Protein AF-X6L9K2-F1 (afdb_monomer_lite)

Structure (mmCIF, N/CA/C/O backbone):
data_AF-X6L9K2-F1
#
_entry.id   AF-X6L9K2-F1
#
loop_
_atom_site.group_PDB
_atom_site.id
_atom_site.type_symbol
_atom_site.label_atom_id
_atom_site.label_alt_id
_atom_site.label_comp_id
_atom_site.label_asym_id
_atom_site.label_entity_id
_atom_site.label_seq_id
_atom_site.pdbx_PDB_ins_code
_atom_site.Cartn_x
_atom_site.Cartn_y
_atom_site.Cartn_z
_atom_site.occupancy
_atom_site.B_iso_or_equiv
_atom_site.auth_seq_id
_atom_site.auth_comp_id
_atom_site.auth_asym_id
_atom_site.auth_atom_id
_atom_site.pdbx_PDB_model_num
ATOM 1 N N . THR A 1 1 ? 4.853 5.546 14.415 1.00 75.69 1 THR A N 1
ATOM 2 C CA . THR A 1 1 ? 4.120 4.262 14.287 1.00 75.69 1 THR A CA 1
ATOM 3 C C . THR A 1 1 ? 4.090 3.839 12.836 1.00 75.69 1 THR A C 1
ATOM 5 O O . THR A 1 1 ? 4.305 4.672 11.960 1.00 75.69 1 THR A O 1
ATOM 8 N N . PHE A 1 2 ? 3.879 2.548 12.581 1.00 83.56 2 PHE A N 1
ATOM 9 C CA . PHE A 1 2 ? 3.951 1.965 11.245 1.00 83.56 2 PHE A CA 1
ATOM 10 C C . PHE A 1 2 ? 2.579 1.444 10.812 1.00 83.56 2 PHE A C 1
ATOM 12 O O . PHE A 1 2 ? 1.979 0.618 11.491 1.00 83.56 2 PHE A O 1
ATOM 19 N N . LEU A 1 3 ? 2.105 1.944 9.674 1.00 89.50 3 LEU A N 1
ATOM 20 C CA . LEU A 1 3 ? 0.977 1.399 8.930 1.00 89.50 3 LEU A CA 1
ATOM 21 C C . LEU A 1 3 ? 1.494 1.105 7.527 1.00 89.50 3 LEU A C 1
ATOM 23 O O . LEU A 1 3 ? 1.988 2.026 6.861 1.00 89.50 3 LEU A O 1
ATOM 27 N N . SER A 1 4 ? 1.404 -0.162 7.125 1.00 91.25 4 SER A N 1
ATOM 28 C CA . SER A 1 4 ? 1.808 -0.627 5.801 1.00 91.25 4 SER A CA 1
ATOM 29 C C . SER A 1 4 ? 1.117 0.179 4.718 1.00 91.25 4 SER A C 1
ATOM 31 O O . SER A 1 4 ? -0.086 0.414 4.805 1.00 91.25 4 SER A O 1
ATOM 33 N N . LYS A 1 5 ? 1.864 0.602 3.696 1.00 89.25 5 LYS A N 1
ATOM 34 C CA . LYS A 1 5 ? 1.287 1.313 2.540 1.00 89.25 5 LYS A CA 1
ATOM 35 C C . LYS A 1 5 ? 0.555 0.360 1.601 1.00 89.25 5 LYS A C 1
ATOM 37 O O . LYS A 1 5 ? -0.402 0.758 0.949 1.00 89.25 5 LYS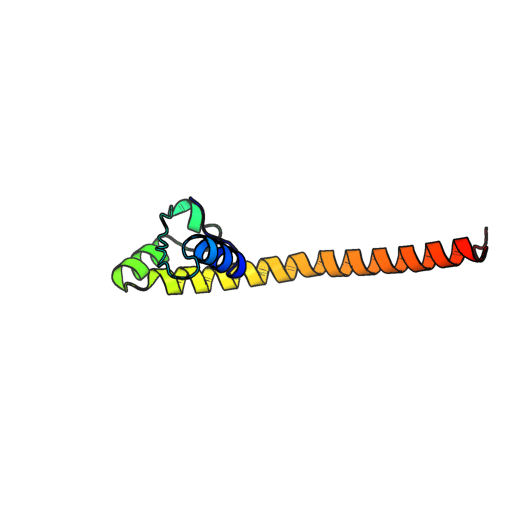 A O 1
ATOM 42 N N . GLU A 1 6 ? 0.990 -0.892 1.561 1.00 90.50 6 GLU A N 1
ATOM 43 C CA . GLU A 1 6 ? 0.432 -1.921 0.695 1.00 90.50 6 GLU A CA 1
ATOM 44 C C . GLU A 1 6 ? -0.281 -2.993 1.509 1.00 90.50 6 GLU A C 1
ATOM 46 O O . GLU A 1 6 ? 0.072 -3.280 2.656 1.00 90.50 6 GLU A O 1
ATOM 51 N N . LEU A 1 7 ? -1.295 -3.607 0.900 1.00 91.44 7 LEU A N 1
ATOM 52 C CA . LEU A 1 7 ? -1.963 -4.759 1.498 1.00 91.44 7 LEU A CA 1
ATOM 53 C C . LEU A 1 7 ? -1.049 -5.991 1.509 1.00 91.44 7 LEU A C 1
ATOM 55 O O . LEU A 1 7 ? -1.070 -6.756 2.466 1.00 91.44 7 LEU A O 1
ATOM 59 N N . SER A 1 8 ? -0.236 -6.162 0.465 1.00 92.75 8 SER A N 1
ATOM 60 C CA . SER A 1 8 ? 0.746 -7.245 0.324 1.00 92.75 8 SER A CA 1
ATOM 61 C C . SER A 1 8 ? 1.698 -7.306 1.524 1.00 92.75 8 SER A C 1
ATOM 63 O O . SER A 1 8 ? 1.910 -8.373 2.096 1.00 92.75 8 SER A O 1
ATOM 65 N N . GLU A 1 9 ? 2.216 -6.155 1.948 1.00 92.62 9 GLU A N 1
ATOM 66 C CA . GLU A 1 9 ? 3.105 -6.026 3.100 1.00 92.62 9 GLU A CA 1
ATOM 67 C C . GLU A 1 9 ? 2.399 -6.418 4.405 1.00 92.62 9 GLU A C 1
ATOM 69 O O . GLU A 1 9 ? 2.940 -7.190 5.196 1.00 92.62 9 GLU A O 1
ATOM 74 N N . GLU A 1 10 ? 1.156 -5.970 4.609 1.00 92.94 10 GLU A N 1
ATOM 75 C CA . GLU A 1 10 ? 0.370 -6.376 5.778 1.00 92.94 10 GLU A CA 1
ATOM 76 C C . GLU A 1 10 ? 0.126 -7.891 5.797 1.00 92.94 10 GLU A C 1
ATOM 78 O O . GLU A 1 10 ? 0.274 -8.527 6.842 1.00 92.94 10 GLU A O 1
ATOM 83 N N . VAL A 1 11 ? -0.211 -8.481 4.646 1.00 92.31 11 VAL A N 1
ATOM 84 C CA . VAL A 1 11 ? -0.413 -9.931 4.504 1.00 92.31 11 VAL A CA 1
ATOM 85 C C . VAL A 1 11 ? 0.869 -10.688 4.842 1.00 92.31 11 VAL A C 1
ATOM 87 O O . VAL A 1 11 ? 0.811 -11.675 5.572 1.00 92.31 11 VAL A O 1
ATOM 90 N N . GLN A 1 12 ? 2.030 -10.213 4.390 1.00 93.44 12 GLN A N 1
ATOM 91 C CA . GLN A 1 12 ? 3.314 -10.823 4.739 1.00 93.44 12 GLN A CA 1
ATOM 92 C C . GLN A 1 12 ? 3.613 -10.723 6.238 1.00 93.44 12 GLN A C 1
ATOM 94 O O . GLN A 1 12 ? 4.063 -11.702 6.833 1.00 93.44 12 GLN A O 1
ATOM 99 N N . ILE A 1 13 ? 3.347 -9.574 6.870 1.00 92.50 13 ILE A N 1
ATOM 100 C CA . ILE A 1 13 ? 3.545 -9.400 8.317 1.00 92.50 13 ILE A CA 1
ATOM 101 C C . ILE A 1 13 ? 2.628 -10.349 9.091 1.00 92.50 13 ILE A C 1
ATOM 103 O O . ILE A 1 13 ? 3.106 -11.073 9.962 1.00 92.50 13 ILE A O 1
ATOM 107 N N . LYS A 1 14 ? 1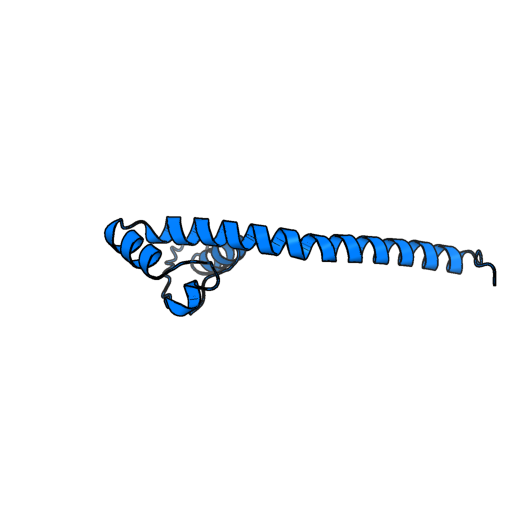.339 -10.405 8.737 1.00 91.69 14 LYS A N 1
ATOM 108 C CA . LYS A 1 14 ? 0.379 -11.361 9.311 1.00 91.69 14 LYS A CA 1
ATOM 109 C C . LYS A 1 14 ? 0.827 -12.809 9.091 1.00 91.69 14 LYS A C 1
ATOM 111 O O . LYS A 1 14 ? 0.760 -13.617 10.007 1.00 91.69 14 LYS A O 1
ATOM 116 N N . GLY A 1 15 ? 1.369 -13.131 7.918 1.00 91.69 15 GLY A N 1
ATOM 117 C CA . GLY A 1 15 ? 1.925 -14.453 7.624 1.00 91.69 15 GLY A CA 1
ATOM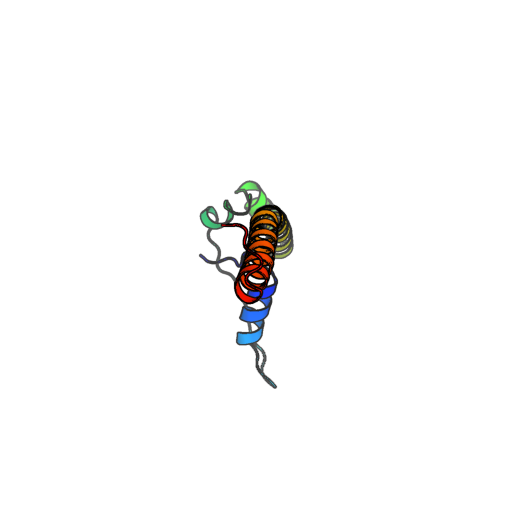 118 C C . GLY A 1 15 ? 3.138 -14.822 8.485 1.00 91.69 15 GLY A C 1
ATOM 119 O O . GLY A 1 15 ? 3.389 -16.001 8.707 1.00 91.69 15 GLY A O 1
ATOM 120 N N . ARG A 1 16 ? 3.882 -13.845 9.022 1.00 90.88 16 ARG A N 1
ATOM 121 C CA . ARG A 1 16 ? 4.995 -14.102 9.954 1.00 90.88 16 ARG A CA 1
ATOM 122 C C . ARG A 1 16 ? 4.529 -14.386 11.384 1.00 90.88 16 ARG A C 1
ATOM 124 O O . ARG A 1 16 ? 5.333 -14.905 12.157 1.00 90.88 16 ARG A O 1
ATOM 131 N N . THR A 1 17 ? 3.281 -14.070 11.743 1.00 90.31 17 THR A N 1
ATOM 132 C CA . THR A 1 17 ? 2.761 -14.289 13.105 1.00 90.31 17 THR A CA 1
ATOM 133 C C . THR A 1 17 ? 2.150 -15.675 13.314 1.00 90.31 17 THR A C 1
ATOM 135 O O . THR A 1 17 ? 2.035 -16.098 14.460 1.00 90.31 17 THR A O 1
ATOM 138 N N . ALA A 1 18 ? 1.811 -16.406 12.246 1.00 86.62 18 ALA A N 1
ATOM 139 C CA . ALA A 1 18 ? 1.259 -17.763 12.300 1.00 86.62 18 ALA A CA 1
ATOM 140 C C . ALA A 1 18 ? 2.077 -18.727 11.419 1.00 86.62 18 ALA A C 1
ATOM 142 O O . ALA A 1 18 ? 2.421 -18.395 10.287 1.00 86.62 18 ALA A O 1
ATOM 143 N N . ARG A 1 19 ? 2.393 -19.928 11.919 1.00 81.38 19 ARG A N 1
ATOM 144 C CA . ARG A 1 19 ? 3.067 -21.004 11.159 1.00 81.38 19 ARG A CA 1
ATOM 145 C C . ARG A 1 19 ? 2.184 -22.254 11.144 1.00 81.38 19 ARG A C 1
ATOM 147 O O . ARG A 1 19 ? 1.131 -22.275 11.773 1.00 81.38 19 ARG A O 1
ATOM 154 N N . GLN A 1 20 ? 2.581 -23.300 10.414 1.00 87.62 20 GLN A N 1
ATOM 155 C CA . GLN A 1 20 ? 1.806 -24.546 10.371 1.00 87.62 20 GLN A CA 1
ATOM 156 C C . GLN A 1 20 ? 1.496 -25.063 11.783 1.00 87.62 20 GLN A C 1
ATOM 158 O O . GLN A 1 20 ? 2.398 -25.257 12.594 1.00 87.62 20 GLN A O 1
ATOM 163 N N . GLY A 1 21 ? 0.206 -25.278 12.051 1.00 84.75 21 GLY A N 1
ATOM 164 C CA . GLY A 1 21 ? -0.293 -25.796 13.325 1.00 84.75 21 GLY A CA 1
ATOM 165 C C . GLY A 1 21 ? -0.368 -24.777 14.466 1.00 84.75 21 GLY A C 1
ATOM 166 O O . GLY A 1 21 ? -0.782 -25.156 15.558 1.00 84.75 21 GLY A O 1
ATOM 167 N N . SER A 1 22 ? -0.009 -23.505 14.246 1.00 86.31 22 SER A N 1
ATOM 168 C CA . SER A 1 22 ? -0.069 -22.461 15.273 1.00 86.31 22 SER A CA 1
ATOM 169 C C . SER A 1 22 ? -0.907 -21.256 14.851 1.00 86.31 22 SER A C 1
ATOM 171 O O . SER A 1 22 ? -0.937 -20.853 13.690 1.00 86.31 22 SER A O 1
ATOM 173 N N . TYR A 1 23 ? -1.587 -20.661 15.830 1.00 88.75 23 TYR A N 1
ATOM 174 C CA . TYR A 1 23 ? -2.338 -19.424 15.649 1.00 88.75 23 TYR A CA 1
ATOM 175 C C . TYR A 1 23 ? -1.456 -18.219 15.969 1.00 88.75 23 TYR A C 1
ATOM 177 O O . TYR A 1 23 ? -0.677 -18.241 16.921 1.00 88.75 23 TYR A O 1
ATOM 185 N N . GLY A 1 24 ? -1.606 -17.164 15.173 1.00 89.94 24 GLY A N 1
ATOM 186 C CA . GLY A 1 24 ? -0.943 -15.881 15.369 1.00 89.94 24 GLY A CA 1
ATOM 187 C C . GLY A 1 24 ? -1.946 -14.781 15.684 1.00 89.94 24 GLY A C 1
ATOM 188 O O . GLY A 1 24 ? -3.087 -14.815 15.227 1.00 89.94 24 GLY A O 1
ATOM 189 N N . SER A 1 25 ? -1.506 -13.772 16.431 1.00 91.94 25 SER A N 1
ATOM 190 C CA . SER A 1 25 ? -2.256 -12.532 16.642 1.00 91.94 25 SER A CA 1
ATOM 191 C C . SER A 1 25 ? -1.593 -11.374 15.905 1.00 91.94 25 SER A C 1
ATOM 193 O O . SER A 1 25 ? -0.369 -11.332 15.767 1.00 91.94 25 SER A O 1
ATOM 195 N N . TYR A 1 26 ? -2.392 -10.407 15.467 1.00 91.12 26 TYR A N 1
ATOM 196 C CA . TYR A 1 26 ? -1.911 -9.185 14.833 1.00 91.12 26 TYR A CA 1
ATOM 197 C C . TYR A 1 26 ? -2.723 -7.997 15.340 1.00 91.12 26 TYR A C 1
ATOM 199 O O . TYR A 1 26 ? -3.945 -7.984 15.211 1.00 91.12 26 TYR A O 1
ATOM 207 N N . SER A 1 27 ? -2.028 -7.000 15.881 1.00 91.00 27 SER A N 1
ATOM 208 C CA . SER A 1 27 ? -2.623 -5.776 16.411 1.00 91.00 27 SER A CA 1
ATOM 209 C C . SER A 1 27 ? -1.799 -4.576 15.966 1.00 91.00 27 SER A C 1
ATOM 211 O O . SER A 1 27 ? -0.578 -4.661 15.835 1.00 91.00 27 SER A O 1
ATOM 213 N N . LEU A 1 28 ? -2.471 -3.449 15.747 1.00 90.19 28 LEU A N 1
ATOM 214 C CA . LEU A 1 28 ? -1.854 -2.203 15.309 1.00 90.19 28 LEU A CA 1
ATOM 215 C C . LEU A 1 28 ? -1.961 -1.149 16.408 1.00 90.19 28 LEU A C 1
ATOM 217 O O . LEU A 1 28 ? -3.049 -0.873 16.905 1.00 90.19 28 LEU A O 1
ATOM 221 N N . VAL A 1 29 ? -0.834 -0.519 16.734 1.00 90.75 29 VAL A N 1
ATOM 222 C CA . VAL A 1 29 ? -0.794 0.710 17.531 1.00 90.75 29 VAL A CA 1
ATOM 223 C C . VAL A 1 29 ? -0.380 1.829 16.590 1.00 90.75 29 VAL A C 1
ATOM 225 O O . VAL A 1 29 ? 0.724 1.815 16.043 1.00 90.75 29 VAL A O 1
ATOM 228 N N . LEU A 1 30 ? -1.290 2.770 16.351 1.00 91.31 30 LEU A N 1
ATOM 229 C CA . LEU A 1 30 ? -1.136 3.831 15.359 1.00 91.31 30 LEU A CA 1
ATOM 230 C C . LEU A 1 30 ? -1.113 5.196 16.050 1.00 91.31 30 LEU A C 1
ATOM 232 O O . LEU A 1 30 ? -1.655 5.365 17.134 1.00 91.31 30 LEU A O 1
ATOM 236 N N . CYS A 1 31 ? -0.429 6.157 15.429 1.00 92.19 31 CYS A N 1
ATOM 237 C CA . CYS A 1 31 ? -0.381 7.540 15.899 1.00 92.19 31 CYS A CA 1
ATOM 238 C C . CYS A 1 31 ? -1.132 8.380 14.884 1.00 92.19 31 CYS A C 1
ATOM 240 O O . CYS A 1 31 ? -0.800 8.313 13.700 1.00 92.19 31 CYS A O 1
ATOM 242 N N . ASP A 1 32 ? -2.076 9.183 15.357 1.00 91.75 32 ASP A N 1
ATOM 243 C CA . ASP A 1 32 ? -2.962 10.001 14.529 1.00 91.75 32 ASP A CA 1
ATOM 244 C C . ASP A 1 32 ? -2.177 10.858 13.526 1.00 91.75 32 ASP A C 1
ATOM 246 O O . ASP A 1 32 ? -2.436 10.797 12.329 1.00 91.75 32 ASP A O 1
ATOM 250 N N . LYS A 1 33 ? -1.108 11.531 13.978 1.00 91.38 33 LYS A N 1
ATOM 251 C CA . LYS A 1 33 ? -0.232 12.342 13.109 1.00 91.38 33 LYS A CA 1
ATOM 252 C C . LYS A 1 33 ? 0.387 11.541 11.961 1.00 91.38 33 LYS A C 1
ATOM 254 O O . LYS A 1 33 ? 0.603 12.052 10.873 1.00 91.38 33 LYS A O 1
ATOM 259 N N . SER A 1 34 ? 0.701 10.263 12.187 1.00 90.69 34 SER A N 1
ATOM 260 C CA . SER A 1 34 ? 1.267 9.394 11.144 1.00 90.69 34 SER A CA 1
ATOM 261 C C . SER A 1 34 ? 0.223 8.918 10.128 1.00 90.69 34 SER A C 1
ATOM 263 O O . SER A 1 34 ? 0.614 8.379 9.091 1.00 90.69 34 SER A O 1
ATOM 265 N N . LEU A 1 35 ? -1.074 9.073 10.418 1.00 92.12 35 LEU A N 1
ATOM 266 C CA . LEU A 1 35 ? -2.175 8.712 9.522 1.00 92.12 35 LEU A CA 1
ATOM 267 C C . LEU A 1 35 ? -2.522 9.832 8.534 1.00 92.12 35 LEU A C 1
ATOM 269 O O . LEU A 1 35 ? -3.059 9.540 7.468 1.00 92.12 35 LEU A O 1
ATOM 273 N N . GLU A 1 36 ? -2.124 11.075 8.818 1.00 91.44 36 GLU A N 1
ATOM 274 C CA . GLU A 1 36 ? -2.307 12.228 7.922 1.00 91.44 36 GLU A CA 1
ATOM 275 C C . GLU A 1 36 ? -1.701 11.985 6.530 1.00 91.44 36 GLU A C 1
ATOM 277 O O . GLU A 1 36 ? -2.264 12.410 5.524 1.00 91.44 36 GLU A O 1
ATOM 282 N N . LYS A 1 37 ? -0.616 11.199 6.441 1.00 90.31 37 LYS A N 1
ATOM 283 C CA . LYS A 1 37 ? -0.000 10.794 5.161 1.00 90.31 37 LYS A CA 1
ATOM 284 C C . LYS A 1 37 ? -0.938 9.991 4.246 1.00 90.31 37 LYS A C 1
ATOM 286 O O . LYS A 1 37 ? -0.697 9.919 3.049 1.00 90.31 37 LYS A O 1
ATOM 291 N N . PHE A 1 38 ? -1.976 9.373 4.808 1.00 91.69 38 PHE A N 1
ATOM 292 C CA . PHE A 1 38 ? -3.027 8.656 4.081 1.00 91.69 38 PHE A CA 1
ATOM 293 C C . PHE A 1 38 ? -4.302 9.497 3.928 1.00 91.69 38 PHE A C 1
ATOM 295 O O . PHE A 1 38 ? -5.355 8.950 3.607 1.00 91.69 38 PHE A O 1
ATOM 302 N N . LEU A 1 39 ? -4.229 10.809 4.186 1.00 91.69 39 LEU A N 1
ATOM 303 C CA . LEU A 1 39 ? -5.372 11.727 4.160 1.00 91.69 39 LEU A CA 1
ATOM 304 C C . LEU A 1 39 ? -6.493 11.278 5.114 1.00 91.69 39 LEU A C 1
ATOM 306 O O . LEU A 1 39 ? -7.684 11.371 4.801 1.00 91.69 39 LEU A O 1
ATOM 310 N N . ILE A 1 40 ? -6.085 10.736 6.264 1.00 93.75 40 ILE A N 1
ATOM 311 C CA . ILE A 1 40 ? -6.961 10.408 7.385 1.00 93.75 40 ILE A CA 1
ATOM 312 C C . ILE A 1 40 ? -6.892 11.577 8.353 1.00 93.75 40 ILE A C 1
ATOM 314 O O . ILE A 1 40 ? -5.837 11.862 8.923 1.00 93.75 40 ILE A O 1
ATOM 318 N N . THR A 1 41 ? -8.016 12.259 8.517 1.00 93.50 41 THR A N 1
ATOM 319 C CA . THR A 1 41 ? -8.129 13.412 9.406 1.00 93.50 41 THR A CA 1
ATOM 320 C C . THR A 1 41 ? -8.534 12.982 10.812 1.00 93.50 41 THR A C 1
ATOM 322 O O . THR A 1 41 ? -9.026 11.875 11.034 1.00 93.50 41 THR A O 1
ATOM 325 N N . LYS A 1 42 ? -8.390 13.888 11.782 1.00 91.62 42 LYS A N 1
ATOM 326 C CA . LYS A 1 42 ? -8.863 13.645 13.150 1.00 91.62 42 LYS A CA 1
ATOM 327 C C . LYS A 1 42 ? -10.372 13.369 13.211 1.00 91.62 42 LYS A C 1
ATOM 329 O O . LYS A 1 42 ? -10.794 12.490 13.950 1.00 91.62 42 LYS A O 1
ATOM 334 N N . ALA A 1 43 ? -11.164 14.045 12.377 1.00 92.12 43 ALA A N 1
ATOM 335 C CA . ALA A 1 43 ? -12.599 13.795 12.280 1.00 92.12 43 ALA A CA 1
ATOM 336 C C . ALA A 1 43 ? -12.905 12.366 11.794 1.00 92.12 43 ALA A C 1
ATOM 338 O O . ALA A 1 43 ? -13.790 11.711 12.339 1.00 92.12 43 ALA A O 1
ATOM 339 N N . ASP A 1 44 ? -12.144 11.846 10.824 1.00 92.62 44 ASP A N 1
ATOM 340 C CA . ASP A 1 44 ? -12.298 10.462 10.349 1.00 92.62 44 ASP A CA 1
ATOM 341 C C . ASP A 1 44 ? -12.002 9.441 11.460 1.00 92.62 44 ASP A C 1
ATOM 343 O O . ASP A 1 44 ? -12.697 8.427 11.586 1.00 92.62 44 ASP A O 1
ATOM 347 N N . ILE A 1 45 ? -10.982 9.722 12.279 1.00 91.31 45 ILE A N 1
ATOM 348 C CA . ILE A 1 45 ? -10.583 8.905 13.435 1.00 91.31 45 ILE A CA 1
ATOM 349 C C . ILE A 1 45 ? -11.700 8.893 14.482 1.00 91.31 45 ILE A C 1
ATOM 351 O O . ILE A 1 45 ? -12.117 7.818 14.917 1.00 91.31 45 ILE A O 1
ATOM 355 N N . ASP A 1 46 ? -12.213 10.065 14.855 1.00 91.88 46 ASP A N 1
ATOM 356 C CA . ASP A 1 46 ? -13.269 10.196 15.862 1.00 91.88 46 ASP A CA 1
ATOM 357 C C . ASP A 1 46 ? -14.570 9.514 15.397 1.00 91.88 46 ASP A C 1
ATOM 359 O O . ASP A 1 46 ? -15.168 8.730 16.141 1.00 91.88 46 ASP A O 1
ATOM 363 N N . ASN A 1 47 ? -14.956 9.707 14.132 1.00 92.00 47 ASN A N 1
ATOM 364 C CA . ASN A 1 47 ? -16.114 9.039 13.530 1.00 92.00 47 ASN A CA 1
ATOM 365 C C . ASN A 1 47 ? -15.956 7.512 13.522 1.00 92.00 47 ASN A C 1
ATOM 367 O O . ASN A 1 47 ? -16.886 6.785 13.878 1.00 92.00 47 ASN A O 1
ATOM 371 N N . SER A 1 48 ? -14.766 7.017 13.172 1.00 89.94 48 SER A N 1
ATOM 372 C CA . SER A 1 48 ? -14.509 5.574 13.120 1.00 89.94 48 SER A CA 1
ATOM 373 C C . SER A 1 48 ? -14.446 4.927 14.496 1.00 89.94 48 SER A C 1
ATOM 375 O O . SER A 1 48 ? -14.789 3.751 14.646 1.00 89.94 48 SER A O 1
ATOM 377 N N . ARG A 1 49 ? -14.040 5.689 15.520 1.00 87.50 49 ARG A N 1
ATOM 378 C CA . ARG A 1 49 ? -14.056 5.243 16.917 1.00 87.50 49 ARG A CA 1
ATOM 379 C C . ARG A 1 49 ? -15.477 5.026 17.415 1.00 87.50 49 ARG A C 1
ATOM 381 O O . ARG A 1 49 ? -15.728 4.017 18.065 1.00 87.50 49 ARG A O 1
ATOM 388 N N . ASN A 1 50 ? -16.393 5.919 17.051 1.00 86.88 50 ASN A N 1
ATOM 389 C CA . ASN A 1 50 ? -17.804 5.808 17.415 1.00 86.88 50 ASN A CA 1
ATOM 390 C C . ASN A 1 50 ? -18.513 4.676 16.657 1.00 86.88 50 ASN A C 1
ATOM 392 O O . ASN A 1 50 ? -19.355 3.988 17.225 1.00 86.88 50 ASN A O 1
ATOM 396 N N . ALA A 1 51 ? -18.157 4.460 15.387 1.00 89.25 51 ALA A N 1
ATOM 397 C CA . ALA A 1 51 ? -18.767 3.437 14.537 1.00 89.25 51 ALA A CA 1
ATOM 398 C C . ALA A 1 51 ? -18.126 2.038 14.658 1.00 89.25 51 ALA A C 1
ATOM 400 O O . ALA A 1 51 ? -18.662 1.073 14.116 1.00 89.25 51 ALA A O 1
ATOM 401 N N . GLY A 1 52 ? -16.970 1.905 15.320 1.00 88.12 52 GLY A N 1
ATOM 402 C CA . GLY A 1 52 ? -16.254 0.630 15.459 1.00 88.12 52 GLY A CA 1
ATOM 403 C C . GLY A 1 52 ? -15.662 0.082 14.151 1.00 88.12 52 GLY A C 1
ATOM 404 O O . GLY A 1 52 ? -15.343 -1.101 14.063 1.00 88.12 52 GLY A O 1
ATOM 405 N N . ASN A 1 53 ? -15.494 0.919 13.125 1.00 89.19 53 ASN A N 1
ATOM 406 C CA . ASN A 1 53 ? -15.131 0.516 11.759 1.00 89.19 53 ASN A CA 1
ATOM 407 C C . ASN A 1 53 ? -13.731 1.007 11.328 1.00 89.19 53 ASN A 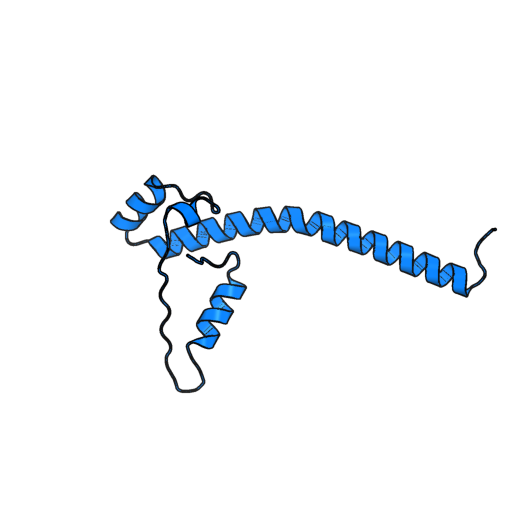C 1
ATOM 409 O O . ASN A 1 53 ? -13.477 1.240 10.144 1.00 89.19 53 ASN A O 1
ATOM 413 N N . PHE A 1 54 ? -12.798 1.113 12.280 1.00 90.00 54 PHE A N 1
ATOM 414 C CA . PHE A 1 54 ? -11.435 1.601 12.033 1.00 90.00 54 PHE A CA 1
ATOM 415 C C . PHE A 1 54 ? -10.701 0.850 10.923 1.00 90.00 54 PHE A C 1
ATOM 417 O O . PHE A 1 54 ? -10.106 1.470 10.047 1.00 90.00 54 PHE A O 1
ATOM 424 N N . TYR A 1 55 ? -10.713 -0.484 10.950 1.00 90.94 55 TYR A N 1
ATOM 425 C CA . TYR A 1 55 ? -9.966 -1.267 9.967 1.00 90.94 55 TYR A CA 1
ATOM 426 C C . TYR A 1 55 ? -10.481 -1.059 8.528 1.00 90.94 55 TYR A C 1
ATOM 428 O O . TYR A 1 55 ? -9.654 -0.787 7.655 1.00 90.94 55 TYR A O 1
ATOM 436 N N . PRO A 1 56 ? -11.804 -1.097 8.258 1.00 92.62 56 PRO A N 1
ATOM 437 C CA . PRO A 1 56 ? -12.356 -0.687 6.967 1.00 92.62 56 PRO A CA 1
ATOM 438 C C . PRO A 1 56 ? -11.887 0.695 6.488 1.00 92.62 56 PRO A C 1
ATOM 440 O O . PRO A 1 56 ? -11.449 0.807 5.342 1.00 92.62 56 PRO A O 1
ATOM 443 N N . LEU A 1 57 ? -11.905 1.719 7.355 1.00 93.19 57 LEU A N 1
ATOM 444 C CA . LEU A 1 57 ? -11.404 3.058 7.010 1.00 93.19 57 LEU A CA 1
ATOM 445 C C . LEU A 1 57 ? -9.922 3.010 6.607 1.00 93.19 57 LEU A C 1
ATOM 447 O O . LEU A 1 57 ? -9.552 3.506 5.541 1.00 93.19 57 LEU A O 1
ATOM 451 N N . LEU A 1 58 ? -9.078 2.402 7.451 1.00 92.75 58 LEU A N 1
ATOM 452 C CA . LEU A 1 58 ? -7.634 2.295 7.212 1.00 92.75 58 LEU A CA 1
ATOM 453 C C . LEU A 1 58 ? -7.342 1.582 5.889 1.00 92.75 58 LEU A C 1
ATOM 455 O O . LEU A 1 58 ? -6.475 2.012 5.129 1.00 92.75 58 LEU A O 1
ATOM 459 N N . HIS A 1 59 ? -8.072 0.505 5.599 1.00 93.38 59 HIS A N 1
ATOM 460 C CA . HIS A 1 59 ? -7.921 -0.249 4.363 1.00 93.38 59 HIS A CA 1
ATOM 461 C C . HIS A 1 59 ? -8.304 0.587 3.135 1.00 93.38 59 HIS A C 1
ATOM 463 O O . HIS A 1 59 ? -7.506 0.669 2.201 1.00 93.38 59 HIS A O 1
ATOM 469 N N . ALA A 1 60 ? -9.466 1.247 3.154 1.00 93.44 60 ALA A N 1
ATOM 470 C CA . ALA A 1 60 ? -9.937 2.067 2.038 1.00 93.44 60 ALA A CA 1
ATOM 471 C C . ALA A 1 60 ? -8.957 3.207 1.714 1.00 93.44 60 ALA A C 1
ATOM 473 O O . ALA A 1 60 ? -8.480 3.317 0.582 1.00 93.44 60 ALA A O 1
ATOM 474 N N . LYS A 1 61 ? -8.572 3.985 2.731 1.00 93.25 61 LYS A N 1
ATOM 475 C CA . LYS A 1 61 ? -7.643 5.120 2.597 1.00 93.25 61 LYS A CA 1
ATOM 476 C C . LYS A 1 61 ? -6.262 4.687 2.120 1.00 93.25 61 LYS A C 1
ATOM 478 O O . LYS A 1 61 ? -5.644 5.338 1.279 1.00 93.25 61 LYS A O 1
ATOM 483 N N . ARG A 1 62 ? -5.787 3.535 2.596 1.00 92.94 62 ARG A N 1
ATOM 484 C CA . ARG A 1 62 ? -4.546 2.935 2.106 1.00 92.94 62 ARG A CA 1
ATOM 485 C C . ARG A 1 62 ? -4.640 2.531 0.635 1.00 92.94 62 ARG A C 1
ATOM 487 O O . ARG A 1 62 ? -3.701 2.787 -0.112 1.00 92.94 62 ARG A O 1
ATOM 494 N N . CYS A 1 63 ? -5.734 1.906 0.207 1.00 92.00 63 CYS A N 1
ATOM 495 C CA . CYS A 1 63 ? -5.918 1.526 -1.194 1.00 92.00 63 CYS A CA 1
ATOM 496 C C . CYS A 1 63 ? -5.962 2.749 -2.118 1.00 92.00 63 CYS A C 1
ATOM 498 O O . CYS A 1 63 ? -5.378 2.709 -3.199 1.00 92.00 63 CYS A O 1
ATOM 500 N N . GLU A 1 64 ? -6.606 3.837 -1.697 1.00 92.81 64 GLU A N 1
ATOM 501 C CA . GLU A 1 64 ? -6.594 5.112 -2.426 1.00 92.81 64 GLU A CA 1
ATOM 502 C C . GLU A 1 64 ? -5.178 5.686 -2.543 1.00 92.81 64 GLU A C 1
ATOM 504 O O . GLU A 1 64 ? -4.727 6.003 -3.644 1.00 92.81 64 GLU A O 1
ATOM 509 N N . PHE A 1 65 ? -4.443 5.731 -1.431 1.00 92.25 65 PHE A N 1
ATOM 510 C CA . PHE A 1 65 ? -3.053 6.188 -1.401 1.00 92.25 65 PHE A CA 1
ATOM 511 C C . PHE A 1 65 ? -2.113 5.317 -2.251 1.00 92.25 65 PHE A C 1
ATOM 513 O O . PHE A 1 65 ? -1.183 5.810 -2.889 1.00 92.25 65 PHE A O 1
ATOM 520 N N . PHE A 1 66 ? -2.336 4.003 -2.282 1.00 90.94 66 PHE A N 1
ATOM 521 C CA . PHE A 1 66 ? -1.557 3.108 -3.131 1.00 90.94 66 PHE A CA 1
ATOM 522 C C . PHE A 1 66 ? -1.851 3.339 -4.615 1.00 90.94 66 PHE A C 1
ATOM 524 O O . PHE A 1 66 ? -0.919 3.380 -5.413 1.00 90.94 66 PHE A O 1
ATOM 531 N N . LYS A 1 67 ? -3.119 3.550 -4.993 1.00 91.25 67 LYS A N 1
ATOM 532 C CA . LYS A 1 67 ? -3.495 3.847 -6.385 1.00 91.25 67 LYS A CA 1
ATOM 533 C C . LYS A 1 67 ? -2.808 5.110 -6.908 1.00 91.25 67 LYS A C 1
ATOM 535 O O . LYS A 1 67 ? -2.329 5.096 -8.040 1.00 91.25 67 LYS A O 1
ATOM 540 N N . SER A 1 68 ? -2.736 6.172 -6.101 1.00 90.12 68 SER A N 1
ATOM 541 C CA . SER A 1 68 ? -2.063 7.413 -6.506 1.00 90.12 68 SER A CA 1
ATOM 542 C C . SER A 1 68 ? -0.552 7.219 -6.668 1.00 90.12 68 SER A C 1
ATOM 544 O O . SER A 1 68 ? -0.018 7.544 -7.728 1.00 90.12 68 SER A O 1
ATOM 546 N N . GLN A 1 69 ? 0.121 6.603 -5.687 1.00 89.38 69 GLN A N 1
ATOM 547 C CA . GLN A 1 69 ? 1.552 6.281 -5.799 1.00 89.38 69 GLN A CA 1
ATOM 548 C C . GLN A 1 69 ? 1.851 5.342 -6.976 1.00 89.38 69 GLN A C 1
ATOM 550 O O . GLN A 1 69 ? 2.867 5.508 -7.648 1.00 89.38 69 GLN A O 1
ATOM 555 N N . TYR A 1 70 ? 0.991 4.354 -7.241 1.00 89.88 70 TYR A N 1
ATOM 556 C CA . TYR A 1 70 ? 1.176 3.418 -8.349 1.00 89.88 70 TYR A CA 1
ATOM 557 C C . TYR A 1 70 ? 1.097 4.134 -9.699 1.00 89.88 70 TYR A C 1
ATOM 559 O O . TYR A 1 70 ? 1.938 3.900 -10.564 1.00 89.88 70 TYR A O 1
ATOM 567 N N . ALA A 1 71 ? 0.124 5.032 -9.875 1.00 91.56 71 ALA A N 1
ATOM 568 C CA . ALA A 1 71 ? -0.028 5.799 -11.108 1.00 91.56 71 ALA A CA 1
ATOM 569 C C . ALA A 1 71 ? 1.200 6.674 -11.407 1.00 91.56 71 ALA A C 1
ATOM 571 O O . ALA A 1 71 ? 1.593 6.811 -12.565 1.00 91.56 71 ALA A O 1
ATOM 572 N N . GLU A 1 72 ? 1.818 7.247 -10.375 1.00 91.12 72 GLU A N 1
ATOM 573 C CA . GLU A 1 72 ? 3.074 7.987 -10.498 1.00 91.12 72 GLU A CA 1
ATOM 574 C C . GLU A 1 72 ? 4.253 7.055 -10.803 1.00 91.12 72 GLU A C 1
ATOM 576 O O . GLU A 1 72 ? 4.956 7.249 -11.794 1.00 91.12 72 GLU A O 1
ATOM 581 N N . SER A 1 73 ? 4.418 5.994 -10.010 1.00 90.62 73 SER A N 1
ATOM 582 C CA . SER A 1 73 ? 5.518 5.027 -10.148 1.00 90.62 73 SER A CA 1
ATOM 583 C C . SER A 1 73 ? 5.531 4.358 -11.522 1.00 90.62 73 SER A C 1
ATOM 585 O O . SER A 1 73 ? 6.594 4.159 -12.109 1.00 90.62 73 SER A O 1
ATOM 587 N N . LYS A 1 74 ? 4.349 4.062 -12.075 1.00 94.50 74 LYS A N 1
ATOM 588 C CA . LYS A 1 74 ? 4.202 3.451 -13.397 1.00 94.50 74 LYS A CA 1
ATOM 589 C C . LYS A 1 74 ? 4.855 4.285 -14.502 1.00 94.50 74 LYS A C 1
ATOM 591 O O . LYS A 1 74 ? 5.481 3.710 -15.380 1.00 94.50 74 LYS A O 1
ATOM 596 N N . LYS A 1 75 ? 4.801 5.620 -14.424 1.00 95.12 75 LYS A N 1
ATOM 597 C CA . LYS A 1 75 ? 5.434 6.499 -15.426 1.00 95.12 75 LYS A CA 1
ATOM 598 C C . LYS A 1 75 ? 6.945 6.286 -15.495 1.00 95.12 75 LYS A C 1
ATOM 600 O O . LYS A 1 75 ? 7.514 6.253 -16.579 1.00 95.12 75 LYS A O 1
ATOM 605 N N . TYR A 1 76 ? 7.582 6.122 -14.338 1.00 94.38 76 TYR A N 1
ATOM 606 C CA . TYR A 1 76 ? 9.019 5.874 -14.255 1.00 94.38 76 TYR A CA 1
ATOM 607 C C . TYR A 1 76 ? 9.388 4.469 -14.729 1.00 94.38 76 TYR A C 1
ATOM 609 O O . TYR A 1 76 ? 10.415 4.303 -15.380 1.00 94.38 76 TYR A O 1
ATOM 617 N N . VAL A 1 77 ? 8.544 3.474 -14.445 1.00 95.31 77 VAL A N 1
ATOM 618 C CA . VAL A 1 77 ? 8.722 2.108 -14.960 1.00 95.31 77 VAL A CA 1
ATOM 619 C C . VAL A 1 77 ? 8.617 2.087 -16.483 1.00 95.31 77 VAL A C 1
ATOM 621 O O . VAL A 1 77 ? 9.487 1.522 -17.137 1.00 95.31 77 VAL A O 1
ATOM 624 N N . ASP A 1 78 ? 7.602 2.744 -17.045 1.00 96.31 78 ASP A N 1
ATOM 625 C CA . ASP A 1 78 ? 7.403 2.825 -18.494 1.00 96.31 78 ASP A CA 1
ATOM 626 C C . ASP A 1 78 ? 8.578 3.558 -19.168 1.00 96.31 78 ASP A C 1
ATOM 628 O O . ASP A 1 78 ? 9.087 3.112 -20.195 1.00 96.31 78 ASP A O 1
ATOM 632 N N . TYR A 1 79 ? 9.068 4.645 -18.559 1.00 96.94 79 TYR A N 1
ATOM 633 C CA . TYR A 1 79 ? 10.275 5.336 -19.017 1.00 96.94 79 TYR A CA 1
ATOM 634 C C . TYR A 1 79 ? 11.505 4.417 -19.002 1.00 96.94 79 TYR A C 1
ATOM 636 O O . TYR A 1 79 ? 12.161 4.258 -20.028 1.00 96.94 79 TYR A O 1
ATOM 644 N N . ALA A 1 80 ? 11.784 3.755 -17.876 1.00 96.81 80 ALA A N 1
ATOM 645 C CA . ALA A 1 80 ? 12.927 2.853 -17.750 1.00 96.81 80 ALA A CA 1
ATOM 646 C C . ALA A 1 80 ? 12.854 1.668 -18.729 1.00 96.81 80 ALA A C 1
ATOM 648 O O . ALA A 1 80 ? 13.881 1.249 -19.256 1.00 96.81 80 ALA A O 1
ATOM 649 N N . ALA A 1 81 ? 11.654 1.148 -19.005 1.00 97.31 81 ALA A N 1
ATOM 650 C CA . ALA A 1 81 ? 11.450 0.091 -19.991 1.00 97.31 81 ALA A CA 1
ATOM 651 C C . ALA A 1 81 ? 11.793 0.554 -21.417 1.00 97.31 81 ALA A C 1
ATOM 653 O O . ALA A 1 81 ? 12.429 -0.190 -22.165 1.00 97.31 81 ALA A O 1
ATOM 654 N N . ASN A 1 82 ? 11.421 1.785 -21.783 1.00 97.12 82 ASN A N 1
ATOM 655 C CA . ASN A 1 82 ? 11.773 2.361 -23.082 1.00 97.12 82 ASN A CA 1
ATOM 656 C C . ASN A 1 82 ? 13.285 2.580 -23.215 1.00 97.12 82 ASN A C 1
ATOM 658 O O . ASN A 1 82 ? 13.871 2.151 -24.207 1.00 97.12 82 ASN A O 1
ATOM 662 N N . GLU A 1 83 ? 13.924 3.176 -22.206 1.00 97.50 83 GLU A N 1
ATOM 663 C CA . GLU A 1 83 ? 15.380 3.381 -22.192 1.00 97.50 83 GLU A CA 1
ATOM 664 C C . GLU A 1 83 ? 16.139 2.052 -22.264 1.00 97.50 83 GLU A C 1
ATOM 666 O O . GLU A 1 83 ? 17.117 1.922 -22.999 1.00 97.50 83 GLU A O 1
ATOM 671 N N . HIS A 1 84 ? 15.659 1.034 -21.544 1.00 97.06 84 HIS A N 1
ATOM 672 C CA . HIS A 1 84 ? 16.234 -0.304 -21.600 1.00 97.06 84 HIS A CA 1
ATOM 673 C C . HIS A 1 84 ? 16.179 -0.880 -23.018 1.00 97.06 84 HIS A C 1
ATOM 675 O O . HIS A 1 84 ? 17.202 -1.341 -23.521 1.00 97.06 84 HIS A O 1
ATOM 681 N N . LYS A 1 85 ? 15.024 -0.782 -23.687 1.00 97.44 85 LYS A N 1
ATOM 682 C CA . LYS A 1 85 ? 14.847 -1.258 -25.063 1.00 97.44 85 LYS A CA 1
ATOM 683 C C . LYS A 1 85 ? 15.777 -0.541 -26.049 1.00 97.44 85 LYS A C 1
ATOM 685 O O . LYS A 1 85 ? 16.424 -1.199 -26.858 1.00 97.44 85 LYS A O 1
ATOM 690 N N . LEU A 1 86 ? 15.877 0.788 -25.959 1.00 95.75 86 LEU A N 1
ATOM 691 C CA . LEU A 1 86 ? 16.800 1.575 -26.789 1.00 95.75 86 LEU A CA 1
ATOM 692 C C . LEU A 1 86 ? 18.257 1.152 -26.558 1.00 95.75 86 LEU A C 1
ATOM 694 O O . LEU A 1 86 ? 19.027 1.007 -27.507 1.00 95.75 86 LEU A O 1
ATOM 698 N N . GLY A 1 87 ? 18.624 0.895 -25.301 1.00 96.06 87 GLY A N 1
ATOM 699 C CA . GLY A 1 87 ? 19.934 0.358 -24.947 1.00 96.06 87 GLY A CA 1
ATOM 700 C C . GLY A 1 87 ? 20.199 -1.018 -25.565 1.00 96.06 87 GLY A C 1
ATOM 701 O O . GLY A 1 87 ? 21.281 -1.245 -26.104 1.00 96.06 87 GLY A O 1
ATOM 702 N N . GLU A 1 88 ? 19.223 -1.929 -25.535 1.00 96.44 88 GLU A N 1
ATOM 703 C CA . GLU A 1 88 ? 19.345 -3.246 -26.175 1.00 96.44 88 GLU A CA 1
ATOM 704 C C . GLU A 1 88 ? 19.518 -3.141 -27.697 1.00 96.44 88 GLU A C 1
ATOM 706 O O . GLU A 1 88 ? 20.378 -3.822 -28.265 1.00 96.44 88 GLU A O 1
ATOM 711 N N . GLU A 1 89 ? 18.754 -2.263 -28.354 1.00 94.69 89 GLU A N 1
ATOM 712 C CA . GLU A 1 89 ? 18.858 -1.999 -29.794 1.00 94.69 89 GLU A CA 1
ATOM 713 C C . GLU A 1 89 ? 20.240 -1.440 -30.165 1.00 94.69 89 GLU A C 1
ATOM 715 O O . GLU A 1 89 ? 20.876 -1.939 -31.100 1.00 94.69 89 GLU A O 1
ATOM 720 N N . LEU A 1 90 ? 20.752 -0.482 -29.386 1.00 92.56 90 LEU A N 1
ATOM 721 C CA . LEU A 1 90 ? 22.093 0.077 -29.563 1.00 92.56 90 LEU A CA 1
ATOM 722 C C . LEU A 1 90 ? 23.179 -0.989 -29.384 1.00 92.56 90 LEU A C 1
ATOM 724 O O . LEU A 1 90 ? 24.060 -1.125 -30.233 1.00 92.56 90 LEU A O 1
ATOM 728 N N . ILE A 1 91 ? 23.114 -1.779 -28.307 1.00 93.75 91 ILE A N 1
ATOM 729 C CA . ILE A 1 91 ? 24.071 -2.869 -28.060 1.00 93.75 91 ILE A CA 1
ATOM 730 C C . ILE A 1 91 ? 24.055 -3.862 -29.228 1.00 93.75 91 ILE A C 1
ATOM 732 O O . ILE A 1 91 ? 25.111 -4.345 -29.645 1.00 93.75 91 ILE A O 1
ATOM 736 N N . ALA A 1 92 ? 22.876 -4.175 -29.770 1.00 93.19 92 ALA A N 1
ATOM 737 C CA . ALA A 1 92 ? 22.748 -5.060 -30.919 1.00 93.19 92 ALA A CA 1
ATOM 738 C C . ALA A 1 92 ? 23.347 -4.452 -32.201 1.00 93.19 92 ALA A C 1
ATOM 740 O O . ALA A 1 92 ? 24.014 -5.175 -32.940 1.00 93.19 92 ALA A O 1
ATOM 741 N N . ALA A 1 93 ? 23.158 -3.153 -32.454 1.00 90.25 93 ALA A N 1
ATOM 742 C CA . ALA A 1 93 ? 23.745 -2.447 -33.598 1.00 90.25 93 ALA A CA 1
ATOM 743 C C . ALA A 1 93 ? 25.281 -2.390 -33.518 1.00 90.25 93 ALA A C 1
ATOM 745 O O . ALA A 1 93 ? 25.963 -2.775 -34.469 1.00 90.25 93 ALA A O 1
ATOM 746 N N . VAL A 1 94 ? 25.829 -2.045 -32.346 1.00 91.31 94 VAL A N 1
ATOM 747 C CA . VAL A 1 94 ? 27.281 -2.045 -32.083 1.00 91.31 94 VAL A CA 1
ATOM 748 C C . VAL A 1 94 ? 27.882 -3.427 -32.330 1.00 91.31 94 VAL A C 1
ATOM 750 O O . VAL A 1 94 ? 28.897 -3.551 -33.008 1.00 91.31 94 VAL A O 1
ATOM 753 N N . LYS A 1 95 ? 27.232 -4.494 -31.849 1.00 91.81 95 LYS A N 1
ATOM 754 C CA . LYS A 1 95 ? 27.690 -5.874 -32.093 1.00 91.81 95 LYS A CA 1
ATOM 755 C C . LYS A 1 95 ? 27.688 -6.266 -33.573 1.00 91.81 95 LYS A C 1
ATOM 757 O O . LYS A 1 95 ? 28.432 -7.169 -33.946 1.00 91.81 95 LY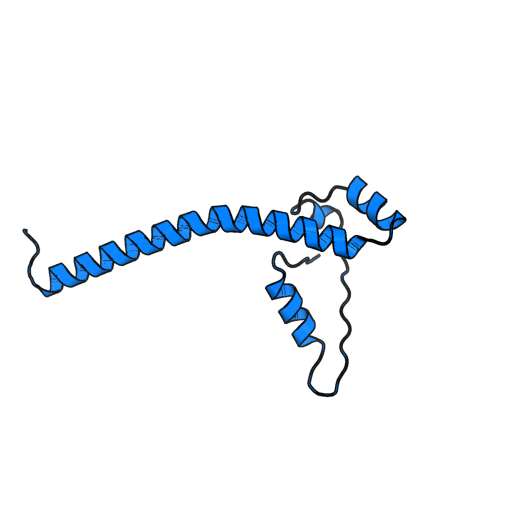S A O 1
ATOM 762 N N . ARG A 1 96 ? 26.852 -5.631 -34.399 1.00 90.81 96 ARG A N 1
ATOM 763 C CA . ARG A 1 96 ? 26.775 -5.867 -35.847 1.00 90.81 96 ARG A CA 1
ATOM 764 C C . ARG A 1 96 ? 27.728 -4.979 -36.662 1.00 90.81 96 ARG A C 1
ATOM 766 O O . ARG A 1 96 ? 27.747 -5.135 -37.877 1.00 90.81 96 ARG A O 1
ATOM 773 N N . ASN A 1 97 ? 28.517 -4.097 -36.028 1.00 81.25 97 ASN A N 1
ATOM 774 C CA . ASN A 1 97 ? 29.259 -3.009 -36.693 1.00 81.25 97 ASN A CA 1
ATOM 775 C C . ASN A 1 97 ? 28.360 -2.121 -37.578 1.00 81.25 97 ASN A C 1
ATOM 777 O O . ASN A 1 97 ? 28.825 -1.507 -38.531 1.00 81.25 97 ASN A O 1
ATOM 781 N N . ASP A 1 98 ? 27.071 -2.055 -37.249 1.00 73.44 98 ASP A N 1
ATOM 782 C CA . ASP A 1 98 ? 26.046 -1.309 -37.980 1.00 73.44 98 ASP A CA 1
ATOM 783 C C . ASP A 1 98 ? 25.814 0.037 -37.286 1.00 73.44 98 ASP A C 1
ATOM 785 O O . ASP A 1 98 ? 24.716 0.366 -36.836 1.00 73.44 98 ASP A O 1
ATOM 789 N N . VAL A 1 99 ? 26.913 0.758 -37.060 1.00 66.81 99 VAL A N 1
ATOM 790 C CA . VAL A 1 99 ? 26.909 2.081 -36.438 1.00 66.81 99 VAL A CA 1
ATOM 791 C C . VAL A 1 99 ? 27.617 3.004 -37.414 1.00 66.81 99 VAL A C 1
ATOM 793 O O . VAL A 1 99 ? 28.843 2.959 -37.522 1.00 66.81 99 VAL A O 1
ATOM 796 N N . ASP A 1 100 ? 26.841 3.789 -38.163 1.00 63.66 100 ASP A N 1
ATOM 797 C CA . ASP A 1 100 ? 27.400 4.865 -38.982 1.00 63.66 100 ASP A CA 1
ATOM 798 C C . ASP A 1 100 ? 28.184 5.794 -38.047 1.00 63.66 100 ASP A C 1
ATOM 800 O O . ASP A 1 100 ? 27.651 6.291 -37.050 1.00 63.66 100 ASP A O 1
ATOM 804 N N . THR A 1 101 ? 29.483 5.913 -38.322 1.00 52.25 101 THR A N 1
ATOM 805 C CA . THR A 1 101 ? 30.430 6.724 -37.545 1.00 52.25 101 THR A CA 1
ATOM 806 C C . THR A 1 101 ? 30.406 8.165 -38.029 1.00 52.25 101 THR A C 1
ATOM 808 O O . THR A 1 101 ? 30.341 8.362 -39.262 1.00 52.25 101 THR A O 1
#

Secondary structure (DSSP, 8-state):
----SSHHHHHHHHHHH--TT----------HHHHGGGT--HHHHHHHHHHT-HHHHHHH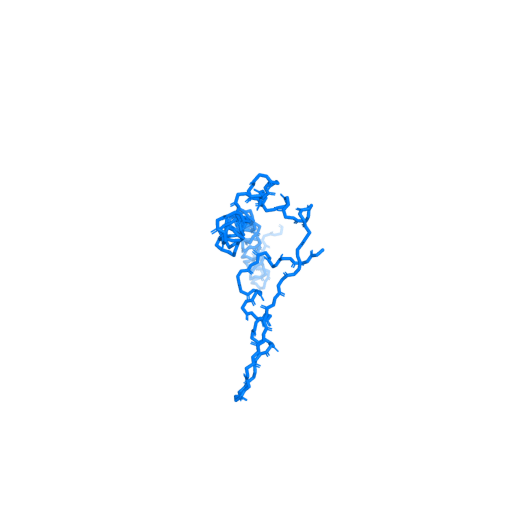HHHHHHHHHHHHHHHHHHHHHHHHHHHHHHHHHHHTT----

Sequence (101 aa):
TFLSKELSEEVQIKGRTARQGSYGSYSLVLCDKSLEKFLITKADIDNSRNAGNFYPLLHAKRCEFFKSQYAESKKYVDYAANEHKLGEELIAAVKRNDVDT

pLDDT: mean 90.41, std 6.51, range [52.25, 97.5]

Radius of gyration: 22.56 Å; chains: 1; bounding box: 49×40×56 Å

Foldseek 3Di:
DDDDLDPVVVVVVCVVQADVPGDGDDDDDDDQVVCVLLVQHPVNVVVCVVVVNVVVVSVVSSVVSVVVVCVVVVVVVVVVVVVVVVVVVVVVCVVVVVDDD

Organism: Reticulomyxa filosa (NCBI:txid46433)